Protein AF-A0A920RX01-F1 (afdb_monomer)

Mean predicted aligned error: 11.69 Å

Nearest PDB structures (foldseek):
  1kmm-assembly1_A  TM=9.232E-01  e=5.674E-06  Escherichia coli
  2el9-assembly2_D  TM=8.823E-01  e=6.486E-06  Escherichia coli
  1htt-assembly2_D  TM=8.497E-01  e=1.655E-05  Escherichia coli
  1h4v-assembly1_B-2  TM=7.615E-01  e=6.309E-05  Thermus thermophilus HB27
  4rdx-assembly1_A-2  TM=7.534E-01  e=1.008E-04  Thermus thermophilus HB27

pLDDT: mean 80.58, std 15.28, range [36.19, 96.62]

Foldseek 3Di:
DPPPPDDPVLCQKDWFKDQCVCVVVVHDRGTDIDMDGDVVSVVVVCVVPPPDDPPPPQPQPEEDQQQDQVVLVVCVVVVVVVCVVPVSHRYYYDNDHRDSVVRD

Solvent-accessible surface area (backbone atoms only — not comparable to full-atom values): 6637 Å² total; per-residue (Å²): 138,81,78,89,82,66,73,102,77,65,75,44,58,55,66,50,77,47,31,63,53,42,35,77,73,74,48,67,80,42,85,41,71,54,70,50,66,45,65,70,55,45,52,53,48,50,59,72,70,40,91,59,75,85,73,73,91,71,69,74,73,44,74,50,82,32,70,44,80,73,42,39,62,55,47,52,58,51,49,50,55,46,40,71,77,37,78,87,62,42,71,46,74,55,88,65,74,48,50,68,83,78,71,109

Radius of gyration: 25.88 Å; Cα contacts (8 Å, |Δi|>4): 100; chains: 1; bounding box: 41×43×64 Å

Structure (mmCIF, N/CA/C/O backbone):
data_AF-A0A920RX01-F1
#
_entry.id   AF-A0A920RX01-F1
#
loop_
_atom_site.group_PDB
_atom_site.id
_atom_site.type_symbol
_atom_site.label_atom_id
_atom_site.label_alt_id
_atom_site.label_comp_id
_atom_site.label_asym_id
_atom_site.label_entity_id
_atom_site.label_seq_id
_atom_site.pdbx_PDB_ins_code
_atom_site.Cartn_x
_atom_site.Cartn_y
_atom_site.Cartn_z
_atom_site.occupancy
_atom_site.B_iso_or_equiv
_atom_site.auth_seq_id
_atom_site.auth_comp_id
_atom_site.auth_asym_id
_atom_site.auth_atom_id
_atom_site.pdbx_PDB_model_num
ATOM 1 N N . MET A 1 1 ? -9.430 29.136 -23.392 1.00 39.28 1 MET A N 1
ATOM 2 C CA . MET A 1 1 ? -9.143 28.341 -22.183 1.00 39.28 1 MET A CA 1
ATOM 3 C C . MET A 1 1 ? -7.661 28.009 -22.206 1.00 39.28 1 MET A C 1
ATOM 5 O O . MET A 1 1 ? -7.270 27.035 -22.829 1.00 39.28 1 MET A O 1
ATOM 9 N N . GLU A 1 2 ? -6.831 28.877 -21.631 1.00 36.19 2 GLU A N 1
ATOM 10 C CA . GLU A 1 2 ? -5.415 28.576 -21.396 1.00 36.19 2 GLU A CA 1
ATOM 11 C C . GLU A 1 2 ? -5.309 27.852 -20.057 1.00 36.19 2 GLU A C 1
ATOM 13 O O . GLU A 1 2 ? -5.669 28.396 -19.013 1.00 36.19 2 GLU A O 1
ATOM 18 N N . ASN A 1 3 ? -4.859 26.602 -20.098 1.00 42.06 3 ASN A N 1
ATOM 19 C CA . ASN A 1 3 ? -4.712 25.752 -18.925 1.00 42.06 3 ASN A CA 1
ATOM 20 C C . ASN A 1 3 ? -3.407 26.119 -18.196 1.00 42.06 3 ASN A C 1
ATOM 22 O O . ASN A 1 3 ? -2.392 25.435 -18.287 1.00 42.06 3 ASN A O 1
ATOM 26 N N . LYS A 1 4 ? -3.406 27.272 -17.519 1.00 48.47 4 LYS A N 1
ATOM 27 C CA . LYS A 1 4 ? -2.265 27.791 -16.750 1.00 48.47 4 LYS A CA 1
ATOM 28 C C . LYS A 1 4 ? -2.198 27.146 -15.361 1.00 48.47 4 LYS A C 1
ATOM 30 O O . LYS A 1 4 ? -2.282 27.845 -14.353 1.00 48.47 4 LYS A O 1
ATOM 35 N N . ARG A 1 5 ? -2.092 25.817 -15.295 1.00 51.38 5 ARG A N 1
ATOM 36 C CA . ARG A 1 5 ? -1.785 25.126 -14.029 1.00 51.38 5 ARG A CA 1
ATOM 37 C C . ARG A 1 5 ? -0.647 24.129 -14.087 1.00 51.38 5 ARG A C 1
ATOM 39 O O . ARG A 1 5 ? -0.136 23.811 -13.029 1.00 51.38 5 ARG A O 1
ATOM 46 N N . LEU A 1 6 ? -0.212 23.702 -15.265 1.00 47.66 6 LEU A N 1
ATOM 47 C CA . LEU A 1 6 ? 0.894 22.765 -15.374 1.00 47.66 6 LEU A CA 1
ATOM 48 C C . LEU A 1 6 ? 1.685 23.070 -16.671 1.00 47.66 6 LEU A C 1
ATOM 50 O O . LEU A 1 6 ? 1.244 22.721 -17.764 1.00 47.66 6 LEU A O 1
ATOM 54 N N . GLY A 1 7 ? 2.811 23.789 -16.579 1.00 48.22 7 GLY A N 1
ATOM 55 C CA . GLY A 1 7 ? 3.791 23.918 -17.668 1.00 48.22 7 GLY A CA 1
ATOM 56 C C . GLY A 1 7 ? 5.153 23.319 -17.291 1.00 48.22 7 GLY A C 1
ATOM 57 O O . GLY A 1 7 ? 5.585 23.525 -16.174 1.00 48.22 7 GLY A O 1
ATOM 58 N N . ALA A 1 8 ? 5.856 22.658 -18.227 1.00 51.75 8 ALA A N 1
ATOM 59 C CA . ALA A 1 8 ? 7.262 22.165 -18.226 1.00 51.75 8 ALA A CA 1
ATOM 60 C C . ALA A 1 8 ? 7.846 21.401 -16.998 1.00 51.75 8 ALA A C 1
ATOM 62 O O . ALA A 1 8 ? 8.837 20.692 -17.167 1.00 51.75 8 ALA A O 1
ATOM 63 N N . GLN A 1 9 ? 7.262 21.486 -15.801 1.00 54.84 9 GLN A N 1
ATOM 64 C CA . GLN A 1 9 ? 7.670 20.823 -14.552 1.00 54.84 9 GLN A CA 1
ATOM 65 C C . GLN A 1 9 ? 6.672 19.740 -14.091 1.00 54.84 9 GLN A C 1
ATOM 67 O O . GLN A 1 9 ? 6.867 19.124 -13.043 1.00 54.84 9 GLN A O 1
ATOM 72 N N . ASP A 1 10 ? 5.656 19.455 -14.907 1.00 65.50 10 ASP A N 1
ATOM 73 C CA . ASP A 1 10 ? 4.486 18.625 -14.571 1.00 65.50 10 ASP A CA 1
ATOM 74 C C . ASP A 1 10 ? 4.545 17.190 -15.059 1.00 65.50 10 ASP A C 1
ATOM 76 O O . ASP A 1 10 ? 3.544 16.474 -15.132 1.00 65.50 10 ASP A O 1
ATOM 80 N N . THR A 1 11 ? 5.742 16.745 -15.405 1.00 77.06 11 THR A N 1
ATOM 81 C CA . THR A 1 11 ? 5.968 15.358 -15.770 1.00 77.06 11 THR A CA 1
ATOM 82 C C . THR A 1 11 ? 5.818 14.487 -14.523 1.00 77.06 11 THR A C 1
ATOM 84 O O . THR A 1 11 ? 6.730 14.375 -13.704 1.00 77.06 11 THR A O 1
ATOM 87 N N . VAL A 1 12 ? 4.647 13.869 -14.372 1.00 81.69 12 VAL A N 1
ATOM 88 C CA . VAL A 1 12 ? 4.361 12.872 -13.325 1.00 81.69 12 VAL A CA 1
ATOM 89 C C . VAL A 1 12 ? 5.053 11.564 -13.662 1.00 81.69 12 VAL A C 1
ATOM 91 O O . VAL A 1 12 ? 5.691 10.961 -12.802 1.00 81.69 12 VAL A O 1
ATOM 94 N N . CYS A 1 13 ? 4.956 11.164 -14.932 1.00 88.56 1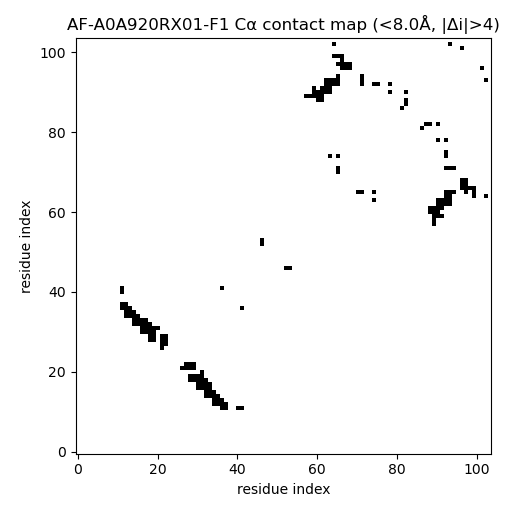3 CYS A N 1
ATOM 95 C CA . CYS A 1 13 ? 5.611 10.004 -15.507 1.00 88.56 13 CYS A CA 1
ATOM 96 C C . CYS A 1 13 ? 6.334 10.356 -16.807 1.00 88.56 13 CYS A C 1
ATOM 98 O O . CYS A 1 13 ? 5.905 11.227 -17.561 1.00 88.56 13 CYS A O 1
ATOM 100 N N . GLY A 1 14 ? 7.437 9.664 -17.066 1.00 91.00 14 GLY A N 1
ATOM 101 C CA . GLY A 1 14 ? 8.229 9.808 -18.281 1.00 91.00 14 GLY A CA 1
ATOM 102 C C . GLY A 1 14 ? 8.826 8.468 -18.684 1.00 91.00 14 GLY A C 1
ATOM 103 O O . GLY A 1 14 ? 9.123 7.635 -17.835 1.00 91.00 14 GLY A O 1
ATOM 104 N N . GLY A 1 15 ? 8.982 8.231 -19.980 1.00 92.81 15 GLY A N 1
ATOM 105 C CA . GLY A 1 15 ? 9.455 6.948 -20.483 1.00 92.81 15 GLY A CA 1
ATOM 106 C C . GLY A 1 15 ? 9.816 6.987 -21.956 1.00 92.81 15 GLY A C 1
ATOM 107 O O . GLY A 1 15 ? 9.679 8.014 -22.619 1.00 92.81 15 GLY A O 1
ATOM 108 N N . GLY A 1 16 ? 10.284 5.852 -22.463 1.00 95.50 16 GLY A N 1
ATOM 109 C CA . GLY A 1 16 ? 10.703 5.718 -23.849 1.00 95.50 16 GLY A CA 1
ATOM 110 C C . GLY A 1 16 ? 11.248 4.336 -24.175 1.00 95.50 16 GLY A C 1
ATOM 111 O O . GLY A 1 16 ? 11.338 3.455 -23.318 1.00 95.50 16 GLY A O 1
ATOM 112 N N . ARG A 1 17 ? 11.600 4.155 -25.449 1.00 96.62 17 ARG A N 1
ATOM 113 C CA . ARG A 1 17 ? 12.308 2.963 -25.924 1.00 96.62 17 ARG A CA 1
ATOM 114 C C . ARG A 1 17 ? 13.791 3.052 -25.587 1.00 96.62 17 ARG A C 1
ATOM 116 O O . ARG A 1 17 ? 14.381 4.126 -25.661 1.00 96.62 17 ARG A O 1
ATOM 123 N N . TYR A 1 18 ? 14.381 1.910 -25.268 1.00 93.88 18 TYR A N 1
ATOM 124 C CA . TYR A 1 18 ? 15.799 1.754 -24.953 1.00 93.88 18 TYR A CA 1
ATOM 125 C C . TYR A 1 18 ? 16.327 0.401 -25.452 1.00 93.88 18 TYR A C 1
ATOM 127 O O . TYR A 1 18 ? 17.058 -0.296 -24.759 1.00 93.88 18 TYR A O 1
ATOM 135 N N . ASP A 1 19 ? 15.961 0.035 -26.682 1.00 92.94 19 ASP A N 1
ATOM 136 C CA . ASP A 1 19 ? 16.282 -1.258 -27.307 1.00 92.94 19 ASP A CA 1
ATOM 137 C C . ASP A 1 19 ? 17.780 -1.623 -27.245 1.00 92.94 19 ASP A C 1
ATOM 139 O O . ASP A 1 19 ? 18.144 -2.759 -26.967 1.00 92.94 19 ASP A O 1
ATOM 143 N N . GLY A 1 20 ? 18.672 -0.647 -27.431 1.00 92.19 20 GLY A N 1
ATOM 144 C CA . GLY A 1 20 ? 20.119 -0.884 -27.397 1.00 92.19 20 GLY A CA 1
ATOM 145 C C . GLY A 1 20 ? 20.715 -1.038 -25.993 1.00 92.19 20 GLY A C 1
ATOM 146 O O . GLY A 1 20 ? 21.882 -1.403 -25.869 1.00 92.19 20 GLY A O 1
ATOM 147 N N . LEU A 1 21 ? 19.951 -0.765 -24.930 1.00 93.44 21 LEU A N 1
ATOM 148 C CA . LEU A 1 21 ? 20.479 -0.722 -23.563 1.00 93.44 21 LEU A CA 1
ATOM 149 C C . LEU A 1 21 ? 20.986 -2.091 -23.104 1.00 93.44 21 LEU A C 1
ATOM 151 O O . LEU A 1 21 ? 22.038 -2.186 -22.477 1.00 93.44 21 LEU A O 1
ATOM 155 N N . VAL A 1 22 ? 20.269 -3.162 -23.448 1.00 93.50 22 VAL A N 1
ATOM 156 C CA . VAL A 1 22 ? 20.665 -4.528 -23.075 1.00 93.50 22 VAL A CA 1
ATOM 157 C C . VAL A 1 22 ? 21.990 -4.905 -23.744 1.00 93.50 22 VAL A C 1
ATOM 159 O O . VAL A 1 22 ? 22.870 -5.461 -23.086 1.00 93.50 22 VAL A O 1
ATOM 162 N N . ALA A 1 23 ? 22.173 -4.538 -25.016 1.00 95.50 23 ALA A N 1
ATOM 163 C CA . ALA A 1 23 ? 23.421 -4.755 -25.743 1.00 95.50 23 ALA A CA 1
ATOM 164 C C . ALA A 1 23 ? 24.579 -3.908 -25.182 1.00 95.50 23 ALA A C 1
ATOM 166 O O . ALA A 1 23 ? 25.689 -4.412 -25.016 1.00 95.50 23 ALA A O 1
ATOM 167 N N . GLN A 1 24 ? 24.324 -2.644 -24.822 1.00 94.31 24 GLN A N 1
ATOM 168 C CA . GLN A 1 24 ? 25.316 -1.757 -24.195 1.00 94.31 24 GLN A CA 1
ATOM 169 C C . GLN A 1 24 ? 25.816 -2.274 -22.836 1.00 94.31 24 GLN A C 1
ATOM 171 O O . GLN A 1 24 ? 26.944 -1.978 -22.449 1.00 94.31 24 GLN A O 1
ATOM 176 N N . LEU A 1 25 ? 25.006 -3.070 -22.134 1.00 94.31 25 LEU A N 1
ATOM 177 C CA . LEU A 1 25 ? 25.352 -3.704 -20.858 1.00 94.31 25 LEU A CA 1
ATOM 178 C C . LEU A 1 25 ? 25.958 -5.116 -21.016 1.00 94.31 25 LEU A C 1
ATOM 180 O O . LEU A 1 25 ? 26.161 -5.807 -20.020 1.00 94.31 25 LEU A O 1
ATOM 184 N N . GLY A 1 26 ? 26.263 -5.551 -22.246 1.00 93.81 26 GLY A N 1
ATOM 185 C CA . GLY A 1 26 ? 26.904 -6.842 -22.535 1.00 93.81 26 GLY A CA 1
ATOM 186 C C . GLY A 1 26 ? 25.940 -8.020 -22.723 1.00 93.81 26 GLY A C 1
ATOM 187 O O . GLY A 1 26 ? 26.379 -9.168 -22.787 1.00 93.81 26 GLY A O 1
ATOM 188 N N . GLY A 1 27 ? 24.635 -7.756 -22.807 1.00 93.50 27 GLY A N 1
ATOM 189 C CA . GLY A 1 27 ? 23.612 -8.749 -23.120 1.00 93.50 27 GLY A CA 1
ATOM 190 C C . GLY A 1 27 ? 23.362 -8.915 -24.623 1.00 93.50 27 GLY A C 1
ATOM 191 O O . GLY A 1 27 ? 24.001 -8.293 -25.470 1.00 93.50 27 GLY A O 1
ATOM 192 N N . LYS A 1 28 ? 22.390 -9.765 -24.966 1.00 93.31 28 LYS A N 1
ATOM 193 C CA . LYS A 1 28 ? 21.909 -9.917 -26.345 1.00 93.31 28 LYS A CA 1
ATOM 194 C C . LYS A 1 28 ? 21.039 -8.719 -26.731 1.00 93.31 28 LYS A C 1
ATOM 196 O O . LYS A 1 28 ? 20.250 -8.252 -25.914 1.00 93.31 28 LYS A O 1
ATOM 201 N N . ASP A 1 29 ? 21.151 -8.278 -27.981 1.00 93.81 29 ASP A N 1
ATOM 202 C CA . ASP A 1 29 ? 20.291 -7.229 -28.528 1.00 93.81 29 ASP A CA 1
ATOM 203 C C . ASP A 1 29 ? 18.808 -7.599 -28.372 1.00 93.81 29 ASP A C 1
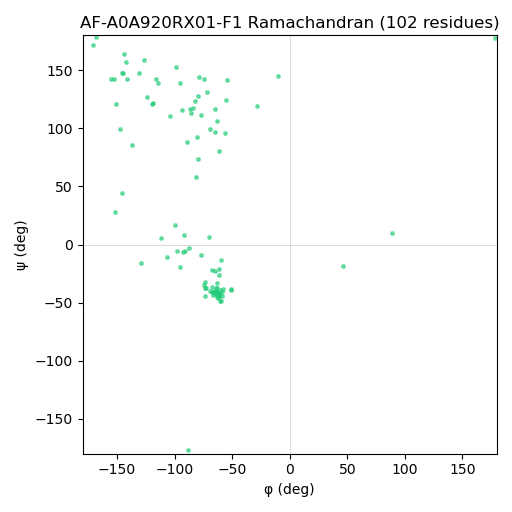ATOM 205 O O . ASP A 1 29 ? 18.380 -8.693 -28.763 1.00 93.81 29 ASP A O 1
ATOM 209 N N . SER A 1 30 ? 18.050 -6.718 -27.721 1.00 94.12 30 SER A N 1
ATOM 210 C CA . SER A 1 30 ? 16.671 -6.975 -27.315 1.00 94.12 30 SER A CA 1
ATOM 211 C C . SER A 1 30 ? 15.885 -5.668 -27.265 1.00 94.12 30 SER A C 1
ATOM 213 O O . SER A 1 30 ? 16.215 -4.806 -26.451 1.00 94.12 30 SER A O 1
ATOM 215 N N . PRO A 1 31 ? 14.795 -5.538 -28.040 1.00 94.12 31 PRO A N 1
ATOM 216 C CA . PRO A 1 31 ? 13.896 -4.398 -27.930 1.00 94.12 31 PRO A CA 1
ATOM 217 C C . PRO A 1 31 ? 13.390 -4.207 -26.497 1.00 94.12 31 PRO A C 1
ATOM 219 O O . PRO A 1 31 ? 13.099 -5.183 -25.802 1.00 94.12 31 PRO A O 1
ATOM 222 N N . ALA A 1 32 ? 13.277 -2.956 -26.059 1.00 95.44 32 ALA A N 1
ATOM 223 C CA . ALA A 1 32 ? 12.877 -2.607 -24.708 1.00 95.44 32 ALA A CA 1
ATOM 224 C C . ALA A 1 32 ? 12.200 -1.230 -24.654 1.00 95.44 32 ALA A C 1
ATOM 226 O O . ALA A 1 32 ? 12.582 -0.282 -25.341 1.00 95.44 32 ALA A O 1
ATOM 227 N N . VAL A 1 33 ? 11.185 -1.119 -23.803 1.00 96.50 33 VAL A N 1
ATOM 228 C CA . VAL A 1 33 ? 10.436 0.109 -23.531 1.00 96.50 33 VAL A CA 1
ATOM 229 C C . VAL A 1 33 ? 10.041 0.121 -22.063 1.00 96.50 33 VAL A C 1
ATOM 231 O O . VAL A 1 33 ? 9.787 -0.929 -21.475 1.00 96.50 33 VAL A O 1
ATOM 234 N N . GLY A 1 34 ? 9.971 1.305 -21.474 1.00 95.25 34 GLY A N 1
ATOM 235 C CA . GLY A 1 34 ? 9.619 1.458 -20.072 1.00 95.25 34 GLY A CA 1
ATOM 236 C C . GLY A 1 34 ? 9.395 2.913 -19.710 1.00 95.25 34 GLY A C 1
ATOM 237 O O . GLY A 1 34 ? 9.637 3.821 -20.507 1.00 95.25 34 GLY A O 1
ATOM 238 N N . PHE A 1 35 ? 8.908 3.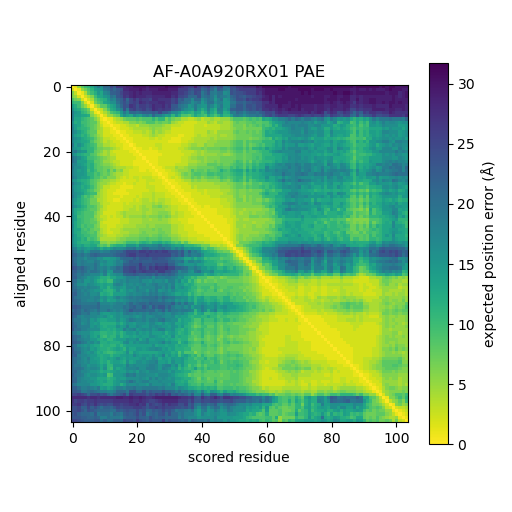123 -18.498 1.00 95.38 35 PHE A N 1
ATOM 239 C CA . PHE A 1 35 ? 8.661 4.442 -17.945 1.00 95.38 35 PHE A CA 1
ATOM 240 C C . PHE A 1 35 ? 8.968 4.445 -16.450 1.00 95.38 35 PHE A C 1
ATOM 242 O O . PHE A 1 35 ? 9.067 3.399 -15.812 1.00 95.38 35 PHE A O 1
ATOM 249 N N . SER A 1 36 ? 9.099 5.640 -15.900 1.00 92.44 36 SER A N 1
ATOM 250 C CA . SER A 1 36 ? 9.174 5.909 -14.476 1.00 92.44 36 SER A CA 1
ATOM 251 C C . SER A 1 36 ? 8.125 6.949 -14.103 1.00 92.44 36 SER A C 1
ATOM 253 O O . SER A 1 36 ? 7.623 7.691 -14.951 1.00 92.44 36 SER A O 1
ATOM 255 N N . MET A 1 37 ? 7.759 6.983 -12.827 1.00 92.88 37 MET A N 1
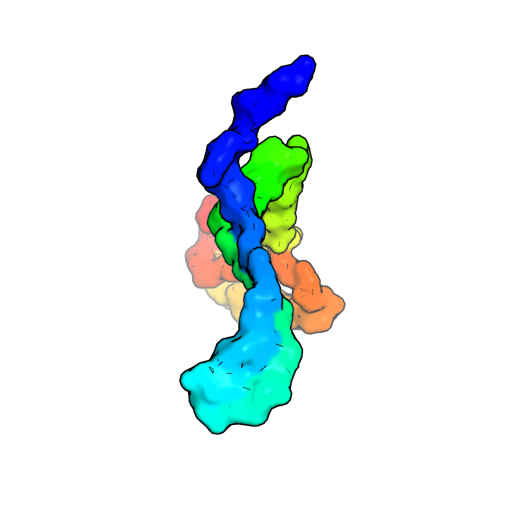ATOM 256 C CA . MET A 1 37 ? 6.809 7.942 -12.276 1.00 92.88 37 MET A CA 1
ATOM 257 C C . MET A 1 37 ? 7.276 8.378 -10.888 1.00 92.88 37 MET A C 1
ATOM 259 O O . MET A 1 37 ? 7.793 7.560 -10.129 1.00 92.88 37 MET A O 1
ATOM 263 N N . GLY A 1 38 ? 7.096 9.657 -10.556 1.00 88.19 38 GLY A N 1
ATOM 264 C CA . GLY A 1 38 ? 7.355 10.177 -9.214 1.00 88.19 38 GLY A CA 1
ATOM 265 C C . GLY A 1 38 ? 6.134 9.999 -8.316 1.00 88.19 38 GLY A C 1
ATOM 266 O O . GLY A 1 38 ? 5.113 10.650 -8.545 1.00 88.19 38 GLY A O 1
ATOM 267 N N . LEU A 1 39 ? 6.236 9.154 -7.287 1.00 88.94 39 LEU A N 1
ATOM 268 C CA . LEU A 1 39 ? 5.115 8.857 -6.390 1.00 88.94 39 LEU A CA 1
ATOM 269 C C . LEU A 1 39 ? 4.661 10.098 -5.611 1.00 88.94 39 LEU A C 1
ATOM 271 O O . LEU A 1 39 ? 3.467 10.317 -5.449 1.00 88.94 39 LEU A O 1
ATOM 275 N N . GLU A 1 40 ? 5.587 10.954 -5.189 1.00 87.62 40 GLU A N 1
ATOM 276 C CA . GLU A 1 40 ? 5.275 12.188 -4.465 1.00 87.62 40 GLU A CA 1
ATOM 277 C C . GLU A 1 40 ? 4.423 13.128 -5.324 1.00 87.62 40 GLU A C 1
ATOM 279 O O . GLU A 1 40 ? 3.421 13.668 -4.858 1.00 87.62 40 GLU A O 1
ATOM 284 N N . ARG A 1 41 ? 4.782 13.275 -6.607 1.00 83.94 41 ARG A N 1
ATOM 285 C CA . ARG A 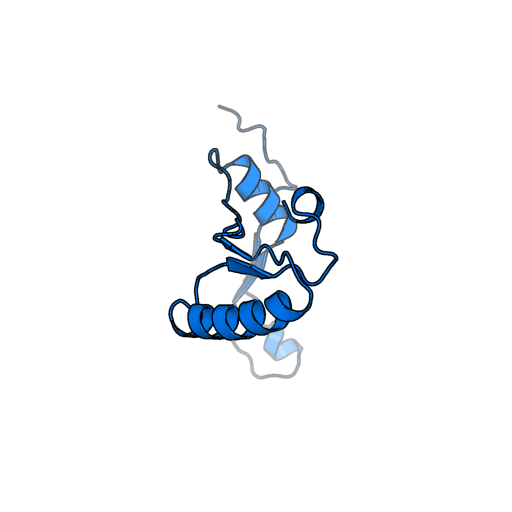1 41 ? 4.029 14.088 -7.577 1.00 83.94 41 ARG A CA 1
ATOM 286 C C . ARG A 1 41 ? 2.667 13.476 -7.877 1.00 83.94 41 ARG A C 1
ATOM 288 O O . ARG A 1 41 ? 1.682 14.203 -7.937 1.00 83.94 41 ARG A O 1
ATOM 295 N N . LEU A 1 42 ? 2.604 12.151 -8.013 1.00 85.69 42 LEU A N 1
ATOM 296 C CA . LEU A 1 42 ? 1.345 11.437 -8.196 1.00 85.69 42 LEU A CA 1
ATOM 297 C C . LEU A 1 42 ? 0.400 11.667 -7.010 1.00 85.69 42 LEU A C 1
ATOM 299 O O . LEU A 1 42 ? -0.755 12.021 -7.217 1.00 85.69 42 LEU A O 1
ATOM 303 N N . VAL A 1 43 ? 0.883 11.518 -5.774 1.00 85.31 43 VAL A N 1
ATOM 304 C CA . VAL A 1 43 ? 0.076 11.725 -4.562 1.00 85.31 43 VAL A CA 1
ATOM 305 C C . VAL A 1 43 ? -0.427 13.165 -4.468 1.00 85.31 43 VAL A C 1
ATOM 307 O O . VAL A 1 43 ? -1.587 13.378 -4.120 1.00 85.31 43 VAL A O 1
ATOM 310 N N . LEU A 1 44 ? 0.412 14.156 -4.786 1.00 83.12 44 LEU A N 1
ATOM 311 C CA . LEU A 1 44 ? 0.005 15.565 -4.800 1.00 83.12 44 LEU A CA 1
ATOM 312 C C . LEU A 1 44 ? -1.104 15.827 -5.824 1.00 83.12 44 LEU A C 1
ATOM 314 O O . LEU A 1 44 ? -2.095 16.470 -5.489 1.00 83.12 44 LEU A O 1
ATOM 318 N N . LEU A 1 45 ? -0.981 15.274 -7.030 1.00 83.25 45 LEU A N 1
ATOM 319 C CA . LEU A 1 45 ? -2.005 15.408 -8.065 1.00 83.25 45 LEU A CA 1
ATOM 320 C C . LEU A 1 45 ? -3.305 14.703 -7.705 1.00 83.25 45 LEU A C 1
ATOM 322 O O . LEU A 1 45 ? -4.378 15.271 -7.880 1.00 83.25 45 LEU A O 1
ATOM 326 N N . VAL A 1 46 ? -3.226 13.488 -7.162 1.00 84.00 46 VAL A N 1
ATOM 327 C CA . VAL A 1 46 ? -4.412 12.763 -6.696 1.00 84.00 46 VAL A CA 1
ATOM 328 C C . VAL A 1 46 ? -5.137 13.570 -5.618 1.00 84.00 46 VAL A C 1
ATOM 330 O O . VAL A 1 46 ? -6.359 13.653 -5.665 1.00 84.00 46 VAL A O 1
ATOM 333 N N . LYS A 1 47 ? -4.412 14.214 -4.695 1.00 80.19 47 LYS A N 1
ATOM 334 C CA . LYS A 1 47 ? -5.002 15.102 -3.680 1.00 80.19 47 LYS A CA 1
ATOM 335 C C . LYS A 1 47 ? -5.613 16.377 -4.264 1.00 80.19 47 LYS A C 1
ATOM 337 O O . LYS A 1 47 ? -6.616 16.834 -3.738 1.00 80.19 47 LYS A O 1
ATOM 342 N N . GLU A 1 48 ? -5.016 16.958 -5.306 1.00 80.25 48 GLU A N 1
ATOM 343 C CA . GLU A 1 48 ? -5.552 18.165 -5.954 1.00 80.25 48 GLU A CA 1
ATOM 344 C C . GLU A 1 48 ? -6.851 17.878 -6.722 1.00 80.25 48 GLU A C 1
ATOM 346 O O . GLU A 1 48 ? -7.774 18.686 -6.681 1.00 80.25 48 GLU A O 1
ATOM 351 N N . TYR A 1 49 ? -6.928 16.734 -7.411 1.00 76.88 49 TYR A N 1
ATOM 352 C CA . TYR A 1 49 ? -8.056 16.395 -8.287 1.00 76.88 49 TYR A CA 1
ATOM 353 C C . TYR A 1 49 ? -9.141 15.537 -7.630 1.00 76.88 49 TYR A C 1
ATOM 355 O O . TYR A 1 49 ? -10.267 15.497 -8.125 1.00 76.88 49 TYR A O 1
ATOM 363 N N . SER A 1 50 ? -8.842 14.844 -6.531 1.00 76.12 50 SER A N 1
ATOM 364 C CA . SER A 1 50 ? -9.869 14.114 -5.784 1.00 76.12 50 SER A CA 1
ATOM 365 C C . SER A 1 50 ? -10.613 15.099 -4.886 1.00 76.12 50 SER A C 1
ATOM 367 O O . SER A 1 50 ? -10.209 15.344 -3.753 1.00 76.12 50 SER A O 1
ATOM 369 N N . GLU A 1 51 ? -11.720 15.656 -5.386 1.00 64.38 51 GLU A N 1
ATOM 370 C CA . GLU A 1 51 ? -12.638 16.516 -4.611 1.00 64.38 51 GLU A CA 1
ATOM 371 C C . GLU A 1 51 ? -13.234 15.799 -3.381 1.00 64.38 51 GLU A C 1
ATOM 373 O O . GLU A 1 51 ? -13.763 16.442 -2.478 1.00 64.38 51 GLU A O 1
ATOM 378 N N . ASN A 1 52 ? -13.097 14.472 -3.308 1.00 57.19 52 ASN A N 1
ATOM 379 C CA . ASN A 1 52 ? -13.433 13.662 -2.149 1.00 57.19 52 ASN A CA 1
ATOM 380 C C . ASN A 1 52 ? -12.182 12.946 -1.647 1.00 57.19 52 ASN A C 1
ATOM 382 O O . ASN A 1 52 ? -11.544 12.203 -2.392 1.00 57.19 52 ASN A O 1
ATOM 386 N N . ASN A 1 53 ? -11.858 13.212 -0.380 1.00 58.50 53 ASN A N 1
ATOM 387 C CA . ASN A 1 53 ? -10.801 12.604 0.420 1.00 58.50 53 ASN A CA 1
ATOM 388 C C . ASN A 1 53 ? -10.500 11.173 -0.034 1.00 58.50 53 ASN A C 1
ATOM 390 O O . ASN A 1 53 ? -11.373 10.313 0.056 1.00 58.50 53 ASN A O 1
ATOM 394 N N . VAL A 1 54 ? -9.261 10.913 -0.468 1.00 61.06 54 VAL A N 1
ATOM 395 C CA . VAL A 1 54 ? -8.720 9.551 -0.446 1.00 61.06 54 VAL A CA 1
ATOM 396 C C . VAL A 1 54 ? -8.838 9.105 1.006 1.00 61.06 54 VAL A C 1
ATOM 398 O O . VAL A 1 54 ? -8.027 9.503 1.843 1.00 61.06 54 VAL A O 1
ATOM 401 N N . SER A 1 55 ? -9.911 8.387 1.325 1.00 60.31 55 SER A N 1
ATOM 402 C CA . SER A 1 55 ? -10.156 7.858 2.651 1.00 60.31 55 SER A CA 1
ATOM 403 C C . SER A 1 55 ? -9.025 6.886 2.917 1.00 60.31 55 SER A C 1
ATOM 405 O O . SER A 1 55 ? -8.946 5.816 2.317 1.00 60.31 55 SER A O 1
ATOM 407 N N . THR A 1 56 ? -8.089 7.290 3.769 1.00 61.72 56 THR A N 1
ATOM 408 C CA . THR A 1 56 ? -7.190 6.337 4.398 1.00 61.72 56 THR A CA 1
ATOM 409 C C . THR A 1 56 ? -8.085 5.481 5.277 1.00 61.72 56 THR A C 1
ATOM 411 O O . THR A 1 56 ? -8.462 5.921 6.361 1.00 61.72 56 THR A O 1
ATOM 414 N N . GLU A 1 57 ? -8.502 4.321 4.769 1.00 61.19 57 GLU A N 1
ATOM 415 C CA . GLU A 1 57 ? -9.223 3.289 5.516 1.00 61.19 57 GLU A CA 1
ATOM 416 C C . GLU A 1 57 ? -8.322 2.808 6.658 1.00 61.19 57 GLU A C 1
ATOM 418 O O . GLU A 1 57 ? -7.560 1.856 6.543 1.00 61.19 57 GLU A O 1
ATOM 423 N N . ASN A 1 58 ? -8.305 3.584 7.730 1.00 60.41 58 ASN A N 1
ATOM 424 C CA . ASN A 1 58 ? -7.604 3.305 8.974 1.00 60.41 58 ASN A CA 1
ATOM 425 C C . ASN A 1 58 ? -8.354 3.989 10.125 1.00 60.41 58 ASN A C 1
ATOM 427 O O . ASN A 1 58 ? -7.765 4.397 11.128 1.00 60.41 58 ASN A O 1
ATOM 431 N N . GLU A 1 59 ? -9.664 4.171 9.951 1.00 73.38 59 GLU A N 1
ATOM 432 C CA . GLU A 1 59 ? -10.534 4.519 11.059 1.00 73.38 59 GLU A CA 1
ATOM 433 C C . GLU A 1 59 ? -10.676 3.278 11.940 1.00 73.38 59 GLU A C 1
ATOM 435 O O . GLU A 1 59 ? -10.850 2.157 11.466 1.00 73.38 59 GLU A O 1
ATOM 440 N N . LEU A 1 60 ? -10.494 3.479 13.241 1.00 80.88 60 LEU A N 1
ATOM 441 C CA . LEU A 1 60 ? -10.631 2.428 14.237 1.00 80.88 60 LEU A CA 1
ATOM 442 C C . LEU A 1 60 ? -12.083 1.950 14.270 1.00 80.88 60 LEU A C 1
ATOM 444 O O . LEU A 1 60 ? -12.964 2.707 14.670 1.00 80.88 60 LEU A O 1
ATOM 448 N N . ASP A 1 61 ? -12.313 0.686 13.922 1.00 87.31 61 ASP A N 1
ATOM 449 C CA . ASP A 1 61 ? -13.648 0.086 13.957 1.00 87.31 61 ASP A CA 1
ATOM 450 C C . ASP A 1 61 ? -14.103 -0.175 15.396 1.00 87.31 61 ASP A C 1
ATOM 452 O O . ASP A 1 61 ? -15.278 -0.038 15.738 1.00 87.31 61 ASP A O 1
ATOM 456 N N . CYS A 1 62 ? -13.174 -0.585 16.264 1.00 86.94 62 CYS A N 1
ATOM 457 C CA . CYS A 1 62 ? -13.489 -0.914 17.647 1.00 86.94 62 CYS A CA 1
ATOM 458 C C . CYS A 1 62 ? -12.267 -0.773 18.567 1.00 86.94 62 CYS A C 1
ATOM 460 O O . CYS A 1 62 ? -11.128 -1.087 18.212 1.00 86.94 62 CYS A O 1
ATOM 462 N N . ASN A 1 63 ? -12.519 -0.291 19.782 1.00 88.25 63 ASN A N 1
ATOM 463 C CA . ASN A 1 63 ? -11.518 -0.100 20.822 1.00 88.25 63 ASN A CA 1
ATOM 464 C C . ASN A 1 63 ? -11.935 -0.851 22.090 1.00 88.25 63 ASN A C 1
ATOM 466 O O . ASN A 1 63 ? -13.042 -0.660 22.596 1.00 88.25 63 ASN A O 1
ATOM 470 N N . PHE A 1 64 ? -11.043 -1.685 22.618 1.00 88.00 64 PHE A N 1
ATOM 471 C CA . PHE A 1 64 ? -11.233 -2.352 23.901 1.00 88.00 64 PHE A CA 1
ATOM 472 C C . PHE A 1 64 ? -10.813 -1.429 25.041 1.00 88.00 64 PHE A C 1
ATOM 474 O O . PHE A 1 64 ? -9.635 -1.086 25.175 1.00 88.00 64 PHE A O 1
ATOM 481 N N . ILE A 1 65 ? -11.779 -1.091 25.893 1.00 85.88 65 ILE A N 1
ATOM 482 C CA . ILE A 1 65 ? -11.556 -0.337 27.127 1.00 85.88 65 ILE A CA 1
ATOM 483 C C . ILE A 1 65 ? -11.366 -1.337 28.269 1.00 85.88 65 ILE A C 1
ATOM 485 O O . ILE A 1 65 ? -12.281 -2.092 28.603 1.00 85.88 65 ILE A O 1
ATOM 489 N N . CYS A 1 66 ? -10.174 -1.346 28.861 1.00 84.44 66 CYS A N 1
ATOM 490 C CA . CYS A 1 66 ? -9.795 -2.258 29.939 1.00 84.44 66 CYS A CA 1
ATOM 491 C C . CYS A 1 66 ? -9.802 -1.498 31.272 1.00 84.44 66 CYS A C 1
ATOM 493 O O . CYS A 1 66 ? -8.965 -0.627 31.500 1.00 84.44 66 CYS A O 1
ATOM 495 N N . LEU A 1 67 ? -10.758 -1.810 32.153 1.00 82.88 67 LEU A N 1
ATOM 496 C CA . LEU A 1 67 ? -10.954 -1.116 33.439 1.00 82.88 67 LEU A CA 1
ATOM 497 C C .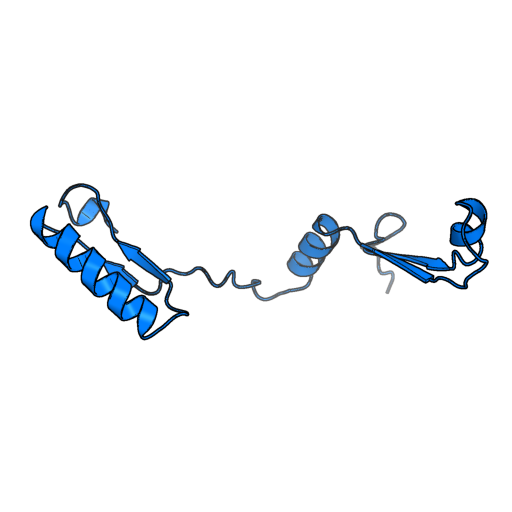 LEU A 1 67 ? -10.222 -1.784 34.613 1.00 82.88 67 LEU A C 1
ATOM 499 O O . LEU A 1 67 ? -10.221 -1.259 35.724 1.00 82.88 67 LEU A O 1
ATOM 503 N N . THR A 1 68 ? -9.614 -2.946 34.388 1.00 81.62 68 THR A N 1
ATOM 504 C CA . THR A 1 68 ? -8.806 -3.674 35.376 1.00 81.62 68 THR A CA 1
ATOM 505 C C . THR A 1 68 ? -7.598 -4.316 34.697 1.00 81.62 68 THR A C 1
ATOM 507 O O . THR A 1 68 ? -7.637 -4.590 33.497 1.00 81.62 68 THR A O 1
ATOM 510 N N . GLU A 1 69 ? -6.535 -4.601 35.448 1.00 78.69 69 GLU A N 1
ATOM 511 C CA . GLU A 1 69 ? -5.355 -5.298 34.906 1.00 78.69 69 GLU A CA 1
ATOM 512 C C . GLU A 1 69 ? -5.717 -6.694 34.377 1.00 78.69 69 GLU A C 1
ATOM 514 O O . GLU A 1 69 ? -5.306 -7.073 33.280 1.00 78.69 69 GLU A O 1
ATOM 519 N N . ASP A 1 70 ? -6.599 -7.411 35.080 1.00 82.75 70 ASP A N 1
ATOM 520 C CA . ASP A 1 70 ? -7.080 -8.728 34.651 1.00 82.75 70 ASP A CA 1
ATOM 521 C C . ASP A 1 70 ? -7.848 -8.668 33.320 1.00 82.75 70 ASP A C 1
ATOM 523 O O . ASP A 1 70 ? -7.772 -9.597 32.512 1.00 82.75 70 ASP A O 1
ATOM 527 N N . SER A 1 71 ? -8.564 -7.565 33.052 1.00 85.12 71 SER A N 1
ATOM 528 C CA . SER A 1 71 ? -9.359 -7.406 31.827 1.00 85.12 71 SER A CA 1
ATOM 529 C C . SER A 1 71 ? -8.511 -7.300 30.558 1.00 85.12 71 SER A C 1
ATOM 531 O O . SER A 1 71 ? -8.994 -7.659 29.485 1.00 85.12 71 SER A O 1
ATOM 533 N N . VAL A 1 72 ? -7.235 -6.909 30.673 1.00 86.00 72 VAL A N 1
ATOM 534 C CA . VAL A 1 72 ? -6.312 -6.801 29.532 1.00 86.00 72 VAL A CA 1
ATOM 535 C C . VAL A 1 72 ? -6.084 -8.165 28.882 1.00 86.00 72 VAL A C 1
ATOM 537 O O . VAL A 1 72 ? -6.175 -8.300 27.662 1.00 86.00 72 VAL A O 1
ATOM 540 N N . SER A 1 73 ? -5.857 -9.202 29.692 1.00 87.69 73 SER A N 1
ATOM 541 C CA . SER A 1 73 ? -5.643 -10.566 29.192 1.00 87.69 73 SER A CA 1
ATOM 542 C C . SER A 1 73 ? -6.880 -11.097 28.461 1.00 87.69 73 SER A C 1
ATOM 544 O O . SER A 1 73 ? -6.770 -11.693 27.389 1.00 87.69 73 SER A O 1
ATOM 546 N N . TYR A 1 74 ? -8.074 -10.827 28.999 1.00 89.19 74 TYR A N 1
ATOM 547 C CA . TYR A 1 74 ? -9.333 -11.180 28.339 1.00 89.19 74 TYR A CA 1
ATOM 548 C C . TYR A 1 74 ? -9.548 -10.395 27.042 1.00 89.19 74 TYR A C 1
ATOM 550 O O . TYR A 1 74 ? -9.998 -10.977 26.053 1.00 89.19 74 TYR A O 1
ATOM 558 N N . ALA A 1 75 ? -9.223 -9.101 27.021 1.00 90.44 75 ALA A N 1
ATOM 559 C CA . ALA A 1 75 ? -9.339 -8.268 25.831 1.00 90.44 75 ALA A CA 1
ATOM 560 C C . ALA A 1 75 ? -8.424 -8.764 24.706 1.00 90.44 75 ALA A C 1
ATOM 562 O O . ALA A 1 75 ? -8.886 -8.901 23.580 1.00 90.44 75 ALA A O 1
ATOM 563 N N . LEU A 1 76 ? -7.174 -9.126 25.011 1.00 90.50 76 LEU A N 1
ATOM 564 C CA . LEU A 1 76 ? -6.233 -9.674 24.030 1.00 90.50 76 LEU A CA 1
ATOM 565 C C . LEU A 1 76 ? -6.739 -10.981 23.409 1.00 90.50 76 LEU A C 1
ATOM 567 O O . LEU A 1 76 ? -6.785 -11.103 22.188 1.00 90.50 76 LEU A O 1
ATOM 571 N N . ILE A 1 77 ? -7.187 -11.936 24.231 1.00 92.62 77 ILE A N 1
ATOM 572 C CA . ILE A 1 77 ? -7.688 -13.228 23.734 1.00 92.62 77 ILE A CA 1
ATOM 573 C C . ILE A 1 77 ? -8.909 -13.036 22.826 1.00 92.62 77 ILE A C 1
ATOM 575 O O . ILE A 1 77 ? -9.035 -13.703 21.800 1.00 92.62 77 ILE A O 1
ATOM 579 N N . ASN A 1 78 ? -9.835 -12.151 23.202 1.00 91.56 78 ASN A N 1
ATOM 580 C CA . ASN A 1 78 ? -11.021 -11.896 22.387 1.00 91.56 78 ASN A CA 1
ATOM 581 C C . ASN A 1 78 ? -10.699 -11.064 21.142 1.00 91.56 78 ASN A C 1
ATOM 583 O O . ASN A 1 78 ? -11.286 -11.323 20.097 1.00 91.56 78 ASN A O 1
ATOM 587 N N . ALA A 1 79 ? -9.756 -10.123 21.218 1.00 92.50 79 ALA A N 1
ATOM 588 C CA . ALA A 1 79 ? -9.299 -9.370 20.057 1.00 92.50 79 ALA A CA 1
ATOM 589 C C . ALA A 1 79 ? -8.730 -10.307 18.986 1.00 92.50 79 ALA A C 1
ATOM 591 O O . ALA A 1 79 ? -9.117 -10.183 17.829 1.00 92.50 79 ALA A O 1
ATOM 592 N N . GLU A 1 80 ? -7.910 -11.291 19.366 1.00 93.12 80 GLU A N 1
ATOM 593 C CA . GLU A 1 80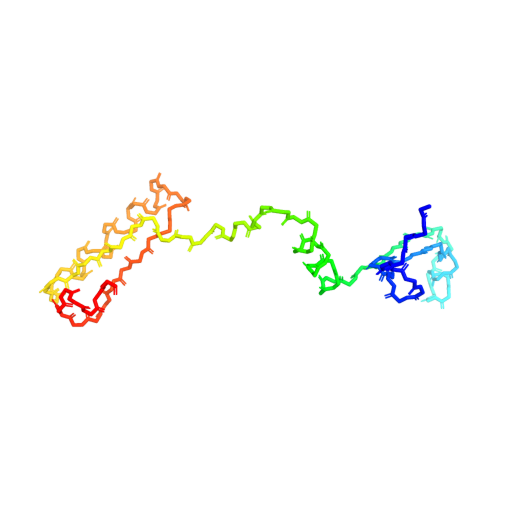 ? -7.387 -12.281 18.415 1.00 93.12 80 GLU A CA 1
ATOM 594 C C . GLU A 1 80 ? -8.502 -13.119 17.781 1.00 93.12 80 GLU A C 1
ATOM 596 O O . GLU A 1 80 ? -8.573 -13.219 16.559 1.00 93.12 80 GLU A O 1
ATOM 601 N N . LYS A 1 81 ? -9.457 -13.621 18.575 1.00 94.75 81 LYS A N 1
ATOM 602 C CA . LYS A 1 81 ? -10.619 -14.352 18.033 1.00 94.75 81 LYS A CA 1
ATOM 603 C C . LYS A 1 81 ? -11.432 -13.519 17.039 1.00 94.75 81 LYS A C 1
ATOM 605 O O . LYS A 1 81 ? -11.939 -14.048 16.054 1.00 94.75 81 LYS A O 1
ATOM 610 N N . ILE A 1 82 ? -11.585 -12.220 17.299 1.00 93.12 82 ILE A N 1
ATOM 611 C CA . ILE A 1 82 ? -12.324 -11.320 16.407 1.00 93.12 82 ILE A CA 1
ATOM 612 C C . ILE A 1 82 ? -11.504 -11.018 15.147 1.00 93.12 82 ILE A C 1
ATOM 614 O O . ILE A 1 82 ? -12.087 -10.987 14.068 1.00 93.12 82 ILE A O 1
ATOM 618 N N . ARG A 1 83 ? -10.175 -10.865 15.242 1.00 92.81 83 ARG A N 1
ATOM 619 C CA . ARG A 1 83 ? -9.293 -10.727 14.067 1.00 92.81 83 ARG A CA 1
ATOM 620 C C . ARG A 1 83 ? -9.314 -11.975 13.184 1.00 92.81 83 ARG A C 1
ATOM 622 O O . ARG A 1 83 ? -9.308 -11.844 11.965 1.00 92.81 83 ARG A O 1
ATOM 629 N N . GLU A 1 84 ? -9.381 -13.167 13.776 1.00 94.69 84 GLU A N 1
ATOM 630 C CA . GLU A 1 84 ? -9.548 -14.422 13.030 1.00 94.69 84 GLU A CA 1
ATOM 631 C C . GLU A 1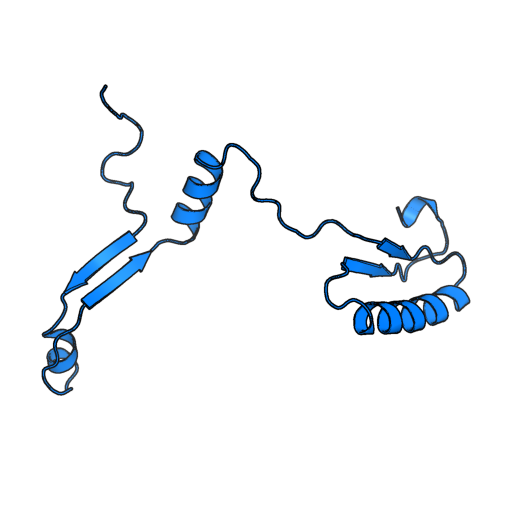 84 ? -10.904 -14.485 12.314 1.00 94.69 84 GLU A C 1
ATOM 633 O O . GLU A 1 84 ? -10.977 -14.893 11.155 1.00 94.69 84 GLU A O 1
ATOM 638 N N . ALA A 1 85 ? -11.982 -14.063 12.983 1.00 94.88 85 ALA A N 1
ATOM 639 C CA . ALA A 1 85 ? -13.327 -14.072 12.411 1.00 94.88 85 ALA A CA 1
ATOM 640 C C . ALA A 1 85 ? -13.548 -12.970 11.358 1.00 94.88 85 ALA A C 1
ATOM 642 O O . ALA A 1 85 ? -14.323 -13.164 10.420 1.00 94.88 85 ALA A O 1
ATOM 643 N N . ILE A 1 86 ? -12.896 -11.813 11.513 1.00 93.75 86 ILE A N 1
AT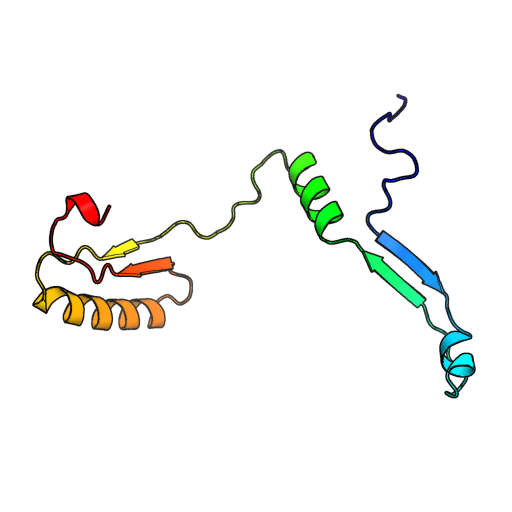OM 644 C CA . ILE A 1 86 ? -13.040 -10.635 10.650 1.00 93.75 86 ILE A CA 1
ATOM 645 C C . ILE A 1 86 ? -11.645 -10.051 10.366 1.00 93.75 86 ILE A C 1
ATOM 647 O O . ILE A 1 86 ? -11.223 -9.111 11.034 1.00 93.75 86 ILE A O 1
ATOM 651 N N . PRO A 1 87 ? -10.914 -10.549 9.353 1.00 88.50 87 PRO A N 1
ATOM 652 C CA . PRO A 1 87 ? -9.543 -10.104 9.078 1.00 88.50 87 PRO A CA 1
ATOM 653 C C . PRO A 1 87 ? -9.397 -8.618 8.720 1.00 88.50 87 PRO A C 1
ATOM 655 O O . PRO A 1 87 ? -8.308 -8.063 8.832 1.00 88.50 87 PRO A O 1
ATOM 658 N N . SER A 1 88 ? -10.476 -7.975 8.272 1.00 88.00 88 SER A N 1
ATOM 659 C CA . SER A 1 88 ? -10.491 -6.567 7.865 1.00 88.00 88 SER A CA 1
ATOM 660 C C . SER A 1 88 ? -10.756 -5.583 9.009 1.00 88.00 88 SER A C 1
ATOM 662 O O . SER A 1 88 ? -10.775 -4.385 8.755 1.00 88.00 88 SER A O 1
ATOM 664 N N . ILE A 1 89 ? -11.005 -6.054 10.238 1.00 90.50 89 ILE A N 1
ATOM 665 C CA . ILE A 1 89 ? -11.374 -5.180 11.359 1.00 90.50 89 ILE A CA 1
ATOM 666 C C . ILE A 1 89 ? -10.148 -4.488 11.983 1.00 90.50 89 ILE A C 1
ATOM 668 O O . ILE A 1 89 ? -9.179 -5.124 12.414 1.00 90.50 89 ILE A O 1
ATOM 672 N N . ASN A 1 90 ? -10.212 -3.166 12.111 1.00 87.75 90 ASN A N 1
ATOM 673 C CA . ASN A 1 90 ? -9.207 -2.339 12.767 1.00 87.75 90 ASN A CA 1
ATOM 674 C C . ASN A 1 90 ? -9.515 -2.201 14.263 1.00 87.75 90 ASN A C 1
ATOM 676 O O . ASN A 1 90 ? -10.187 -1.272 14.713 1.00 87.75 90 ASN A O 1
ATOM 680 N N . LEU A 1 91 ? -9.004 -3.153 15.050 1.00 90.12 91 LEU A N 1
ATOM 681 C CA . LEU A 1 91 ? -9.151 -3.180 16.509 1.00 90.12 91 LEU A CA 1
ATOM 682 C C . LEU A 1 91 ? -7.949 -2.560 17.226 1.00 90.12 91 LEU A C 1
ATOM 684 O O . LEU A 1 91 ? -6.798 -2.885 16.912 1.00 90.12 91 LEU A O 1
ATOM 688 N N . LYS A 1 92 ? -8.212 -1.777 18.275 1.00 89.38 92 LYS A N 1
ATOM 689 C CA . LYS A 1 92 ? -7.212 -1.332 19.259 1.00 89.38 92 LYS A CA 1
ATOM 690 C C . LYS A 1 92 ? -7.518 -1.924 20.630 1.00 89.38 92 LYS A C 1
ATOM 692 O O . LYS A 1 92 ? -8.670 -1.982 21.047 1.00 89.38 92 LYS A O 1
ATOM 697 N N . VAL A 1 93 ? -6.474 -2.353 21.333 1.00 87.19 93 VAL A N 1
ATOM 698 C CA . VAL A 1 93 ? -6.553 -2.776 22.736 1.00 87.19 93 VAL A CA 1
ATOM 699 C C . VAL A 1 93 ? -5.638 -1.866 23.536 1.00 87.19 93 VAL A C 1
ATOM 701 O O . VAL A 1 93 ? -4.445 -1.779 23.241 1.00 87.19 93 VAL A O 1
ATOM 704 N N . ASN A 1 94 ? -6.189 -1.155 24.518 1.00 84.06 94 ASN A N 1
ATOM 705 C CA . ASN A 1 94 ? -5.377 -0.333 25.403 1.00 84.06 94 ASN A CA 1
ATOM 706 C C . ASN A 1 94 ? -4.769 -1.192 26.521 1.00 84.06 94 ASN A C 1
ATOM 708 O O . ASN A 1 94 ? -5.487 -1.868 27.251 1.00 84.06 94 ASN A O 1
ATOM 712 N N . LEU A 1 95 ? -3.439 -1.159 26.636 1.00 79.19 95 LEU A N 1
ATOM 713 C CA . LEU A 1 95 ? -2.671 -1.904 27.641 1.00 79.19 95 LEU A CA 1
ATOM 714 C C . LEU A 1 95 ? -2.304 -1.047 28.866 1.00 79.19 95 LEU A C 1
ATOM 716 O O . LEU A 1 95 ? -1.708 -1.555 29.812 1.00 79.19 95 LEU A O 1
ATOM 720 N N . GLN A 1 96 ? -2.596 0.257 28.838 1.00 68.38 96 GLN A N 1
ATOM 721 C CA . GLN A 1 96 ? -2.257 1.210 29.893 1.00 68.38 96 GLN A CA 1
ATOM 722 C C . GLN A 1 96 ? -3.458 1.482 30.811 1.00 68.38 96 GLN A C 1
ATOM 724 O O . GLN A 1 96 ? -4.604 1.355 30.394 1.00 68.38 96 GLN A O 1
ATOM 729 N N . ALA A 1 97 ? -3.134 1.841 32.060 1.00 62.16 97 ALA A N 1
ATOM 730 C CA . ALA A 1 97 ? -3.962 2.136 33.238 1.00 62.16 97 ALA A CA 1
ATOM 731 C C . ALA A 1 97 ? -5.504 2.274 33.070 1.00 62.16 97 ALA A C 1
ATOM 733 O O . ALA A 1 97 ? -5.996 2.899 32.131 1.00 62.16 97 ALA A O 1
ATOM 734 N N . PRO A 1 98 ? -6.289 1.835 34.076 1.00 59.56 98 PRO A N 1
ATOM 735 C CA . PRO A 1 98 ? -7.739 1.595 33.991 1.00 59.56 98 PRO A CA 1
ATOM 736 C C . PRO A 1 98 ? -8.640 2.837 33.862 1.00 59.56 98 PRO A C 1
ATOM 738 O O . PRO A 1 98 ? -9.864 2.726 33.964 1.00 59.56 98 PRO A O 1
ATOM 741 N N . SER A 1 99 ? -8.081 4.040 33.696 1.00 65.38 99 SER A N 1
ATOM 742 C CA . SER A 1 99 ? -8.902 5.248 33.631 1.00 65.38 99 SER A CA 1
ATOM 743 C C . SER A 1 99 ? -9.562 5.360 32.257 1.00 65.38 99 SER A C 1
ATOM 745 O O . SER A 1 99 ? -8.904 5.605 31.251 1.00 65.38 99 SER A O 1
ATOM 747 N N . ALA A 1 100 ? -10.888 5.209 32.216 1.00 64.12 100 ALA A N 1
ATOM 748 C CA . ALA A 1 100 ? -11.664 5.270 30.976 1.00 64.12 100 ALA A CA 1
ATOM 749 C C . ALA A 1 100 ? -11.350 6.533 30.148 1.00 64.12 100 ALA A C 1
ATOM 751 O O . ALA A 1 100 ? -11.195 6.453 28.937 1.00 64.12 100 ALA A O 1
ATOM 752 N N . ASN A 1 101 ? -11.137 7.676 30.809 1.00 65.94 101 ASN A N 1
ATOM 753 C CA . ASN A 1 101 ? -10.841 8.960 30.164 1.00 65.94 101 ASN A CA 1
ATOM 754 C C . ASN A 1 101 ? -9.507 8.999 29.401 1.00 65.94 101 ASN A C 1
ATOM 756 O O . ASN A 1 101 ? -9.357 9.834 28.519 1.00 65.94 101 ASN A O 1
ATOM 760 N N . SER A 1 102 ? -8.543 8.137 29.733 1.00 65.38 102 SER A N 1
ATOM 761 C CA . SER A 1 102 ? -7.257 8.064 29.026 1.00 65.38 102 SER A CA 1
ATOM 762 C C . SER A 1 102 ? -7.274 7.067 27.863 1.00 65.38 102 SER A C 1
ATOM 764 O O . SER A 1 102 ? -6.263 6.925 27.173 1.00 65.38 102 SER A O 1
ATOM 766 N N . GLN A 1 103 ? -8.369 6.318 27.690 1.00 62.28 103 GLN A N 1
ATOM 767 C CA . GLN A 1 103 ? -8.460 5.227 26.718 1.00 62.28 103 GLN A CA 1
ATOM 768 C C . GLN A 1 103 ? -9.321 5.566 25.496 1.00 62.28 103 GLN A C 1
ATOM 770 O O . GLN A 1 103 ? -9.286 4.798 24.529 1.00 62.28 103 GLN A O 1
ATOM 775 N N . PHE A 1 104 ? -10.045 6.689 25.548 1.00 61.00 104 PHE A N 1
ATOM 776 C CA . PHE A 1 104 ? -10.745 7.298 24.417 1.00 61.00 104 PHE A CA 1
ATOM 777 C C . PHE A 1 104 ? -9.793 8.115 23.541 1.00 61.00 104 PHE A C 1
ATOM 779 O O . PHE A 1 104 ? -8.864 8.745 24.096 1.00 61.00 104 PHE A O 1
#

Secondary structure (DSSP, 8-state):
---TT--SS--SEEEEE-TTHHHHTTS-----EEEEE-HHHHHHHHHHH-SS----S---SEEE---SHHHHHHHHHHHHHHHHH-TT--EEE--S-S-GGGT-

Sequence (104 aa):
MENKRLGAQDTVCGGGRYDGLVAQLGGKDSPAVGFSMGLERLVLLVKEYSENNVSTENELDCNFICLTEDSVSYALINAEKIREAIPSINLKVNLQAPSANSQF